Protein AF-A0A1Y2SD97-F1 (afdb_monomer)

Organism: NCBI:txid351656

Radius of gyration: 14.58 Å; Cα contacts (8 Å, |Δi|>4): 223; chains: 1; bounding box: 38×32×37 Å

Solvent-accessible surface area (backbone atoms only — not comparable to full-atom values): 6532 Å² total; per-residue (Å²): 131,87,48,76,47,76,50,51,25,40,42,56,90,93,45,74,42,48,55,92,72,62,83,76,86,74,94,43,86,93,56,42,50,10,21,55,30,35,31,51,74,84,45,76,63,36,45,68,90,66,46,36,46,38,65,60,49,52,53,52,52,53,52,34,54,52,31,34,75,70,68,31,72,28,75,53,63,48,89,84,44,80,33,39,41,36,39,36,53,39,93,70,82,49,22,31,37,42,35,33,30,50,75,101,49,80,62,46,73,48,78,44,80,104

pLDDT: mean 92.83, std 7.14, range [61.88, 98.19]

Structure (mmCIF, N/CA/C/O backbone):
data_AF-A0A1Y2SD97-F1
#
_entry.id   AF-A0A1Y2SD97-F1
#
loop_
_atom_site.group_PDB
_atom_site.id
_atom_site.type_symbol
_atom_site.label_atom_id
_atom_site.label_alt_id
_atom_site.label_comp_id
_atom_site.label_asym_id
_atom_site.label_entity_id
_atom_site.label_seq_id
_atom_site.pdbx_PDB_ins_code
_atom_site.Cartn_x
_atom_site.Cartn_y
_atom_site.Cartn_z
_atom_site.occupancy
_atom_site.B_iso_or_equiv
_atom_site.auth_seq_id
_atom_site.auth_comp_id
_atom_site.auth_asym_id
_atom_site.auth_atom_id
_atom_site.pdbx_PDB_model_num
ATOM 1 N N . MET A 1 1 ? -19.147 -12.696 3.093 1.00 61.88 1 MET A N 1
ATOM 2 C CA . MET A 1 1 ? -17.691 -12.635 3.328 1.00 61.88 1 MET A CA 1
ATOM 3 C C . MET A 1 1 ? -17.220 -11.328 2.740 1.00 61.88 1 MET A C 1
ATOM 5 O O . MET A 1 1 ? -17.704 -10.983 1.670 1.00 61.88 1 MET A O 1
ATOM 9 N N . GLU A 1 2 ? -16.390 -10.577 3.452 1.00 77.06 2 GLU A N 1
ATOM 10 C CA . GLU A 1 2 ? -15.742 -9.415 2.844 1.00 77.06 2 GLU A CA 1
ATOM 11 C C . GLU A 1 2 ? -14.678 -9.918 1.874 1.00 77.06 2 GLU A C 1
ATOM 13 O O . GLU A 1 2 ? -14.027 -10.929 2.143 1.00 77.06 2 GLU A O 1
ATOM 18 N N . ASN A 1 3 ? -14.579 -9.272 0.718 1.00 90.94 3 ASN A N 1
ATOM 19 C CA . ASN A 1 3 ? -13.653 -9.671 -0.332 1.00 90.94 3 ASN A CA 1
ATOM 20 C C . ASN A 1 3 ? -12.491 -8.681 -0.343 1.00 90.94 3 ASN A C 1
ATOM 22 O O . ASN A 1 3 ? -12.676 -7.539 -0.759 1.00 90.94 3 ASN A O 1
ATOM 26 N N . ILE A 1 4 ? -11.329 -9.104 0.144 1.00 93.88 4 ILE A N 1
ATOM 27 C CA . ILE A 1 4 ? -10.106 -8.301 0.164 1.00 93.88 4 ILE A CA 1
ATOM 28 C C . ILE A 1 4 ? -9.154 -8.928 -0.844 1.00 93.88 4 ILE A C 1
ATOM 30 O O . ILE A 1 4 ? -8.792 -10.093 -0.701 1.00 93.88 4 ILE A O 1
ATOM 34 N N . ASN A 1 5 ? -8.766 -8.157 -1.853 1.00 96.31 5 ASN A N 1
ATOM 35 C CA . ASN A 1 5 ? -7.787 -8.566 -2.849 1.00 96.31 5 ASN A CA 1
ATOM 36 C C . ASN A 1 5 ? -6.591 -7.632 -2.755 1.00 96.31 5 ASN A C 1
ATOM 38 O O . ASN A 1 5 ? -6.755 -6.408 -2.760 1.00 96.31 5 ASN A O 1
ATOM 42 N N . ILE A 1 6 ? -5.409 -8.232 -2.654 1.00 96.50 6 ILE A N 1
ATOM 43 C CA . ILE A 1 6 ? -4.136 -7.528 -2.642 1.00 96.50 6 ILE A CA 1
ATOM 44 C C . ILE A 1 6 ? -3.268 -8.160 -3.715 1.00 96.50 6 ILE A C 1
ATOM 46 O O . ILE A 1 6 ? -3.075 -9.373 -3.697 1.00 96.50 6 ILE A O 1
ATOM 50 N N . ASN A 1 7 ? -2.745 -7.337 -4.615 1.00 97.94 7 ASN A N 1
ATOM 51 C CA . ASN A 1 7 ? -1.736 -7.757 -5.578 1.00 97.94 7 ASN A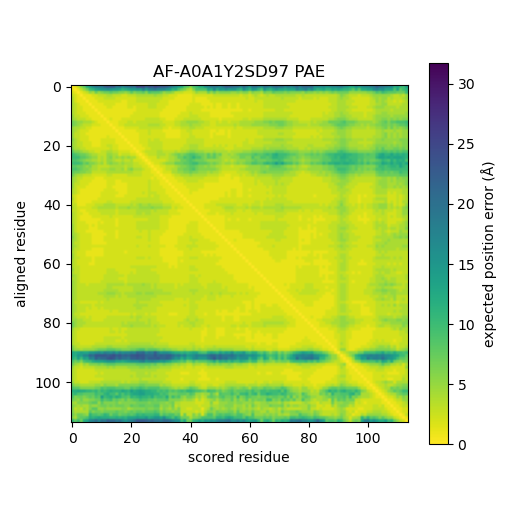 CA 1
ATOM 52 C C . ASN A 1 7 ? -0.474 -6.929 -5.359 1.00 97.94 7 ASN A C 1
ATOM 54 O O . ASN A 1 7 ? -0.533 -5.791 -4.886 1.00 97.94 7 ASN A O 1
ATOM 58 N N . SER A 1 8 ? 0.675 -7.498 -5.692 1.00 98.00 8 SER A N 1
ATOM 59 C CA . SER A 1 8 ? 1.961 -6.824 -5.554 1.00 98.00 8 SER A CA 1
ATOM 60 C C . SER A 1 8 ? 2.774 -6.975 -6.806 1.00 98.00 8 SER A C 1
ATOM 62 O O . SER A 1 8 ? 2.860 -8.062 -7.374 1.00 98.00 8 SER A O 1
ATOM 64 N N . TYR A 1 9 ? 3.369 -5.864 -7.207 1.00 98.12 9 TYR A N 1
ATOM 65 C CA . TYR A 1 9 ? 4.087 -5.772 -8.456 1.00 98.12 9 TYR A CA 1
ATOM 66 C C . TYR A 1 9 ? 5.445 -5.134 -8.236 1.00 98.12 9 TYR A C 1
ATOM 68 O O . TYR A 1 9 ? 5.553 -4.160 -7.492 1.00 98.12 9 TYR A O 1
ATOM 76 N N . ILE A 1 10 ? 6.443 -5.650 -8.940 1.00 97.12 10 ILE A N 1
ATOM 77 C CA . ILE A 1 10 ? 7.706 -4.959 -9.181 1.00 97.12 10 ILE A CA 1
ATOM 78 C C . ILE A 1 10 ? 7.519 -4.112 -10.437 1.00 97.12 10 ILE A C 1
ATOM 80 O O . ILE A 1 10 ? 6.959 -4.580 -11.435 1.00 97.12 10 ILE A O 1
ATOM 84 N N . LYS A 1 11 ? 7.954 -2.856 -10.381 1.00 96.12 11 LYS A N 1
ATOM 85 C CA . LYS A 1 11 ? 7.883 -1.920 -11.497 1.00 96.12 11 LYS A CA 1
ATOM 86 C C . LYS A 1 11 ? 9.249 -1.830 -12.174 1.00 96.12 11 LYS A C 1
ATOM 88 O O . LYS A 1 11 ? 10.229 -1.458 -11.543 1.00 96.12 11 LYS A O 1
ATOM 93 N N . ILE A 1 12 ? 9.301 -2.139 -13.469 1.00 93.62 12 ILE A N 1
ATOM 94 C CA . ILE A 1 12 ? 10.514 -2.062 -14.296 1.00 93.62 12 ILE A CA 1
ATOM 95 C C . ILE A 1 12 ? 10.216 -1.166 -15.495 1.00 93.62 12 ILE A C 1
ATOM 97 O O . ILE A 1 12 ? 9.422 -1.517 -16.367 1.00 93.62 12 ILE A O 1
ATOM 101 N N . GLY A 1 13 ? 10.824 0.022 -15.535 1.00 91.62 13 GLY A N 1
ATOM 102 C CA . GLY A 1 13 ? 10.417 1.047 -16.499 1.00 91.62 13 GLY A CA 1
ATOM 103 C C . GLY A 1 13 ? 8.936 1.389 -16.308 1.00 91.62 13 GLY A C 1
ATOM 104 O O . GLY A 1 13 ? 8.545 1.789 -15.213 1.00 91.62 13 GLY A O 1
ATOM 105 N N . ASP A 1 14 ? 8.117 1.198 -17.341 1.00 93.31 14 ASP A N 1
ATOM 106 C CA . ASP A 1 14 ? 6.661 1.416 -17.292 1.00 93.31 14 ASP A CA 1
ATOM 107 C C . ASP A 1 14 ? 5.851 0.127 -17.045 1.00 93.31 14 ASP A C 1
ATOM 109 O O . ASP A 1 14 ? 4.620 0.167 -16.972 1.00 93.31 14 ASP A O 1
ATOM 113 N N . GLU A 1 15 ? 6.514 -1.025 -16.922 1.00 95.31 15 GLU A N 1
ATOM 114 C CA . GLU A 1 15 ? 5.856 -2.318 -16.727 1.00 95.31 15 GLU A CA 1
ATOM 115 C C . GLU A 1 15 ? 5.677 -2.655 -15.244 1.00 95.31 15 GLU A C 1
ATOM 117 O O . GLU A 1 15 ? 6.524 -2.335 -14.414 1.00 95.31 15 GLU A O 1
ATOM 122 N N . PHE A 1 16 ? 4.582 -3.352 -14.928 1.00 97.50 16 PHE A N 1
ATOM 123 C CA . PHE A 1 16 ? 4.280 -3.881 -13.597 1.00 97.50 16 PHE A CA 1
ATOM 124 C C . PHE A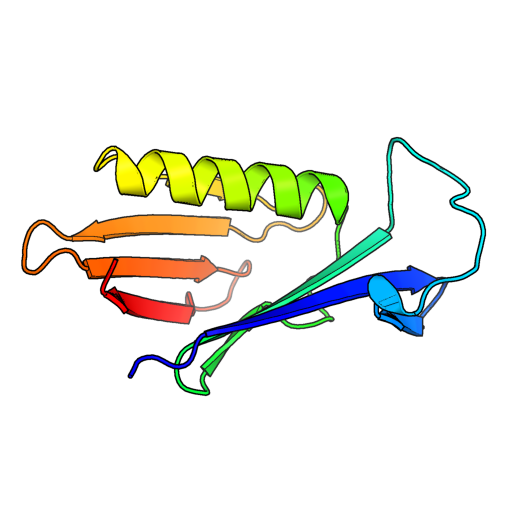 1 16 ? 4.180 -5.403 -13.666 1.00 97.50 16 PHE A C 1
ATOM 126 O O . PHE A 1 16 ? 3.222 -5.938 -14.232 1.00 97.50 16 PHE A O 1
ATOM 133 N N . ILE A 1 17 ? 5.151 -6.086 -13.072 1.00 97.38 17 ILE A N 1
ATOM 134 C CA . ILE A 1 17 ? 5.283 -7.545 -13.083 1.00 97.38 17 ILE A CA 1
ATOM 135 C C . ILE A 1 17 ? 4.839 -8.073 -11.723 1.00 97.38 17 ILE A C 1
ATOM 137 O O . ILE A 1 17 ? 5.280 -7.549 -10.705 1.00 97.38 17 ILE A O 1
ATOM 141 N N . ASP A 1 18 ? 3.971 -9.088 -11.684 1.00 97.31 18 ASP A N 1
ATOM 142 C CA . ASP A 1 18 ? 3.581 -9.741 -10.426 1.00 97.31 18 ASP A CA 1
ATOM 143 C C . ASP A 1 18 ? 4.837 -10.222 -9.680 1.00 97.31 18 ASP A C 1
ATOM 145 O O . ASP A 1 18 ? 5.690 -10.895 -10.263 1.00 97.31 18 ASP A O 1
ATOM 149 N N . ILE A 1 19 ? 4.958 -9.874 -8.397 1.00 95.44 19 ILE A N 1
ATOM 150 C CA . ILE A 1 19 ? 6.140 -10.195 -7.589 1.00 95.44 19 ILE A CA 1
ATOM 151 C C . ILE A 1 19 ? 6.417 -11.705 -7.522 1.00 95.44 19 ILE A C 1
ATOM 153 O O . ILE A 1 19 ? 7.573 -12.113 -7.456 1.00 95.44 19 ILE A O 1
ATOM 157 N N . PHE A 1 20 ? 5.383 -12.546 -7.589 1.00 95.12 20 PHE A N 1
ATOM 158 C CA . PHE A 1 20 ? 5.518 -14.005 -7.585 1.00 95.12 20 PHE A CA 1
ATOM 159 C C . PHE A 1 20 ? 5.899 -14.580 -8.953 1.00 95.12 20 PHE A C 1
ATOM 161 O O . PHE A 1 20 ? 6.230 -15.761 -9.045 1.00 95.12 20 PHE A O 1
ATOM 168 N N . GLN A 1 21 ? 5.838 -13.769 -10.009 1.00 96.25 21 GLN A N 1
ATOM 169 C CA . GLN A 1 21 ? 6.259 -14.122 -11.367 1.00 96.25 21 GLN A CA 1
ATOM 170 C C . GLN A 1 21 ? 7.587 -13.460 -11.757 1.00 96.25 21 GLN A C 1
ATOM 172 O O . GLN A 1 21 ? 8.076 -13.677 -12.864 1.00 96.25 21 GLN A O 1
ATOM 177 N N . TYR A 1 22 ? 8.163 -12.637 -10.880 1.00 94.44 22 TYR A N 1
ATOM 178 C CA . TYR A 1 22 ? 9.401 -11.933 -11.165 1.00 94.44 22 TYR A CA 1
ATOM 179 C C . TYR A 1 22 ? 10.610 -12.868 -11.064 1.00 94.44 22 TYR A C 1
ATOM 181 O O . TYR A 1 22 ? 10.912 -13.404 -10.000 1.00 94.44 22 TYR A O 1
ATOM 189 N N . GLU A 1 23 ? 11.329 -13.028 -12.174 1.00 92.94 23 GLU A N 1
ATOM 190 C CA . GLU A 1 23 ? 12.552 -13.845 -12.261 1.00 92.94 23 GLU A CA 1
ATOM 191 C C . GLU A 1 23 ? 13.820 -12.999 -12.506 1.00 92.94 23 GLU A C 1
ATOM 193 O O . GLU A 1 23 ? 14.905 -13.539 -12.722 1.00 92.94 23 GLU A O 1
ATOM 198 N N . GLY A 1 24 ? 13.696 -11.667 -12.502 1.00 89.00 24 GLY A N 1
ATOM 199 C CA .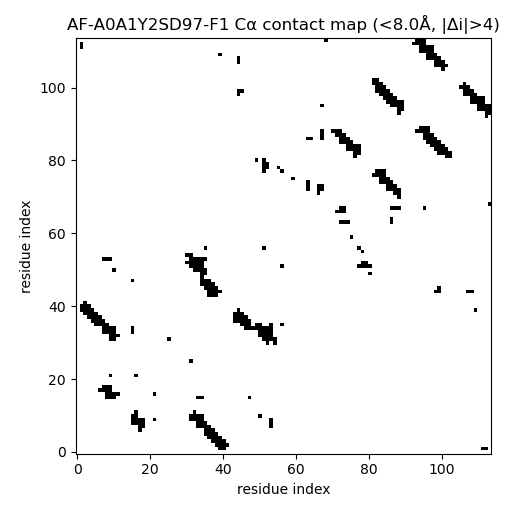 GLY A 1 24 ? 14.805 -10.740 -12.734 1.00 89.00 24 GLY A CA 1
ATOM 200 C C . GLY A 1 24 ? 15.667 -10.472 -11.495 1.00 89.00 24 GLY A C 1
ATOM 201 O O . GLY A 1 24 ? 15.368 -10.903 -10.383 1.00 89.00 24 GLY A O 1
ATOM 202 N N . GLY A 1 25 ? 16.753 -9.722 -11.689 1.00 89.31 25 GLY A N 1
ATOM 203 C CA . GLY A 1 25 ? 17.548 -9.171 -10.587 1.00 89.31 25 GLY A CA 1
ATOM 204 C C . GLY A 1 25 ? 16.912 -7.906 -10.009 1.00 89.31 25 GLY A C 1
ATOM 205 O O . GLY A 1 25 ? 16.140 -7.239 -10.686 1.00 89.31 25 GLY A O 1
ATOM 206 N N . ILE A 1 26 ? 17.231 -7.568 -8.765 1.00 89.56 26 ILE A N 1
ATOM 207 C CA . ILE A 1 26 ? 16.875 -6.276 -8.170 1.00 89.56 26 ILE A CA 1
ATOM 208 C C . ILE A 1 26 ? 18.136 -5.416 -8.179 1.00 89.56 26 ILE A C 1
ATOM 210 O O . ILE A 1 26 ? 19.140 -5.813 -7.586 1.00 89.56 26 ILE A O 1
ATOM 214 N N . ASP A 1 27 ? 18.087 -4.279 -8.872 1.00 85.12 27 ASP A N 1
ATOM 215 C CA . ASP A 1 27 ? 19.249 -3.398 -9.039 1.00 85.12 27 ASP A CA 1
ATOM 216 C C . ASP A 1 27 ? 19.588 -2.640 -7.746 1.00 85.12 27 ASP A C 1
ATOM 218 O O . ASP A 1 27 ? 20.760 -2.526 -7.387 1.00 85.12 27 ASP A O 1
ATOM 222 N N . ASP A 1 28 ? 18.563 -2.169 -7.030 1.00 90.31 28 ASP A N 1
ATOM 223 C CA . ASP A 1 28 ? 18.678 -1.529 -5.720 1.00 90.31 28 ASP A CA 1
ATOM 224 C C . ASP A 1 28 ? 17.802 -2.276 -4.704 1.00 90.31 28 ASP A C 1
ATOM 226 O O . ASP A 1 28 ? 16.575 -2.247 -4.760 1.00 90.31 28 ASP A O 1
ATOM 230 N N . ILE A 1 29 ? 18.442 -3.005 -3.789 1.00 88.19 29 ILE A N 1
ATOM 231 C CA . ILE A 1 29 ? 17.739 -3.798 -2.772 1.00 88.19 29 ILE A CA 1
ATOM 232 C C . ILE A 1 29 ? 17.152 -2.933 -1.654 1.00 88.19 29 ILE A C 1
ATOM 234 O O . ILE A 1 29 ? 16.204 -3.359 -0.998 1.00 88.19 29 ILE A O 1
ATOM 238 N N . ASP A 1 30 ? 17.697 -1.734 -1.448 1.00 89.81 30 ASP A N 1
ATOM 239 C CA . ASP A 1 30 ? 17.198 -0.787 -0.454 1.00 89.81 30 ASP A CA 1
ATOM 240 C C . ASP A 1 30 ? 16.026 0.032 -1.027 1.00 89.81 30 ASP A C 1
ATOM 242 O O . ASP A 1 30 ? 15.242 0.628 -0.278 1.00 89.81 30 ASP A O 1
ATOM 246 N N . TYR A 1 31 ? 15.871 0.036 -2.358 1.00 92.94 31 TYR A N 1
ATOM 247 C CA . TYR A 1 31 ? 14.789 0.723 -3.042 1.00 92.94 31 TYR A CA 1
ATOM 248 C C . TYR A 1 31 ? 14.221 -0.048 -4.242 1.00 92.94 31 TYR A C 1
ATOM 250 O O . TYR A 1 31 ? 14.716 0.029 -5.364 1.00 92.94 31 TYR A O 1
ATOM 258 N N . ILE A 1 32 ? 13.108 -0.750 -4.007 1.00 95.44 32 ILE A N 1
ATOM 259 C CA . ILE A 1 32 ? 12.412 -1.528 -5.036 1.00 95.44 32 ILE A CA 1
ATOM 260 C C . ILE A 1 32 ? 11.178 -0.756 -5.502 1.00 95.44 32 ILE A C 1
ATOM 262 O O . ILE A 1 32 ? 10.170 -0.701 -4.794 1.00 95.44 32 ILE A O 1
ATOM 266 N N . ASP A 1 33 ? 11.242 -0.207 -6.711 1.00 96.25 33 ASP A N 1
ATOM 267 C CA . ASP A 1 33 ? 10.085 0.368 -7.395 1.00 96.25 33 ASP A CA 1
ATOM 268 C C . ASP A 1 33 ? 8.986 -0.693 -7.560 1.00 96.25 33 ASP A C 1
ATOM 270 O O . ASP A 1 33 ? 9.212 -1.781 -8.102 1.00 96.25 33 ASP A O 1
ATOM 274 N N . GLY A 1 34 ? 7.765 -0.391 -7.125 1.00 97.12 34 GLY A N 1
ATOM 275 C CA . GLY A 1 34 ? 6.653 -1.322 -7.268 1.00 97.12 34 GLY A CA 1
ATOM 276 C C . GLY A 1 34 ? 5.302 -0.745 -6.881 1.00 97.12 34 GLY A C 1
ATOM 277 O O . GLY A 1 34 ? 5.161 0.431 -6.579 1.00 97.12 34 GLY A O 1
ATOM 278 N N . ALA A 1 35 ? 4.264 -1.571 -6.925 1.00 97.81 35 ALA A N 1
ATOM 279 C CA . ALA A 1 35 ? 2.916 -1.152 -6.553 1.00 97.81 35 ALA A CA 1
ATOM 280 C C . ALA A 1 35 ? 2.213 -2.217 -5.720 1.00 97.81 35 ALA A C 1
ATOM 282 O O . ALA A 1 35 ? 2.304 -3.414 -6.007 1.00 97.81 35 ALA A O 1
ATOM 283 N N . LEU A 1 36 ? 1.464 -1.757 -4.721 1.00 98.00 36 LEU A N 1
ATOM 284 C CA . LEU A 1 36 ? 0.513 -2.563 -3.970 1.00 98.00 36 LEU A CA 1
ATOM 285 C C . LEU A 1 36 ? -0.887 -2.184 -4.444 1.00 98.00 36 LEU A C 1
ATOM 287 O O . LEU A 1 36 ? -1.337 -1.074 -4.191 1.00 98.00 36 LEU A O 1
ATOM 291 N N . GLU A 1 37 ? -1.592 -3.087 -5.118 1.00 97.75 37 GLU A N 1
ATOM 292 C CA . GLU A 1 37 ? -3.010 -2.872 -5.416 1.00 97.75 37 GLU A CA 1
ATOM 293 C C . GLU A 1 37 ? -3.857 -3.396 -4.265 1.00 97.75 37 GLU A C 1
ATOM 295 O O . GLU A 1 37 ? -3.674 -4.533 -3.834 1.00 97.75 37 GLU A O 1
ATOM 300 N N . LEU A 1 38 ? -4.812 -2.594 -3.795 1.00 97.44 38 LEU A N 1
ATOM 301 C CA . LEU A 1 38 ? -5.737 -2.967 -2.729 1.00 97.44 38 LEU A CA 1
ATOM 302 C C . LEU A 1 38 ? -7.168 -2.708 -3.179 1.00 97.44 38 LEU A C 1
ATOM 304 O O . LEU A 1 38 ? -7.585 -1.563 -3.356 1.00 97.44 38 LEU A O 1
ATOM 308 N N . THR A 1 39 ? -7.940 -3.783 -3.288 1.00 96.62 39 THR A N 1
ATOM 309 C CA . THR A 1 39 ? -9.378 -3.729 -3.553 1.00 96.62 39 THR A CA 1
ATOM 310 C C . THR A 1 39 ? -10.132 -4.382 -2.408 1.00 96.62 39 THR A C 1
ATOM 312 O O . THR A 1 39 ? -9.869 -5.533 -2.054 1.00 96.62 39 THR A O 1
ATOM 315 N N . ILE A 1 40 ? -11.111 -3.677 -1.851 1.00 94.94 40 ILE A N 1
ATOM 316 C CA . ILE A 1 40 ? -11.963 -4.193 -0.780 1.00 94.94 40 ILE A CA 1
ATOM 317 C C . ILE A 1 40 ? -13.416 -4.081 -1.227 1.00 94.94 40 ILE A C 1
ATOM 319 O O . ILE A 1 40 ? -13.885 -3.013 -1.601 1.00 94.94 40 ILE A O 1
ATOM 323 N N . ASN A 1 41 ? -14.145 -5.195 -1.187 1.00 92.56 41 ASN A N 1
ATOM 324 C CA . ASN A 1 41 ? -15.546 -5.288 -1.606 1.00 92.56 41 ASN A CA 1
ATOM 325 C C . ASN A 1 41 ? -15.808 -4.722 -3.020 1.00 92.56 41 ASN A C 1
ATOM 327 O O . ASN A 1 41 ? -16.890 -4.215 -3.299 1.00 92.56 41 ASN A O 1
ATOM 331 N N . GLY A 1 42 ? -14.819 -4.842 -3.915 1.00 92.12 42 GLY A N 1
ATOM 332 C CA . GLY A 1 42 ? -14.884 -4.367 -5.302 1.00 92.12 42 GLY A CA 1
ATOM 333 C C . GLY A 1 42 ? -14.515 -2.894 -5.505 1.00 92.12 42 GLY A C 1
ATOM 334 O O . GLY A 1 42 ? -14.440 -2.454 -6.647 1.00 92.12 42 GLY A O 1
ATOM 335 N N . GLU A 1 43 ? -14.255 -2.140 -4.438 1.00 94.06 43 GLU A N 1
ATOM 336 C CA . GLU A 1 43 ? -13.793 -0.755 -4.518 1.00 94.06 43 GLU A CA 1
ATOM 337 C C . GLU A 1 43 ? -12.261 -0.721 -4.435 1.00 94.06 43 GLU A C 1
ATOM 339 O O . GLU A 1 43 ? -11.661 -1.312 -3.533 1.00 94.06 43 GLU A O 1
ATOM 344 N N . SER A 1 44 ? -11.633 -0.081 -5.425 1.00 95.19 44 SER A N 1
ATOM 345 C CA . SER A 1 44 ? -10.179 0.086 -5.496 1.00 95.19 44 SER A CA 1
ATOM 346 C C . SER A 1 44 ? -9.754 1.238 -4.588 1.00 95.19 44 SER A C 1
ATOM 348 O O . SER A 1 44 ? -10.165 2.379 -4.803 1.00 95.19 44 SER A O 1
ATOM 350 N N . LEU A 1 45 ? -8.955 0.942 -3.562 1.00 96.69 45 LEU A N 1
ATOM 351 C CA . LEU A 1 45 ? -8.376 1.954 -2.674 1.00 96.69 45 LEU A CA 1
ATOM 352 C C . LEU A 1 45 ? -6.976 2.363 -3.124 1.00 96.69 45 LEU A C 1
ATOM 354 O O . LEU A 1 45 ? -6.583 3.505 -2.899 1.00 96.69 45 LEU A O 1
ATOM 358 N N . ILE A 1 46 ? -6.224 1.420 -3.694 1.00 97.44 46 ILE A N 1
ATOM 359 C CA . ILE A 1 46 ? -4.860 1.619 -4.184 1.00 97.44 46 ILE A CA 1
ATOM 360 C C . ILE A 1 46 ? -4.749 0.887 -5.515 1.00 97.44 46 ILE A C 1
ATOM 362 O O . ILE A 1 46 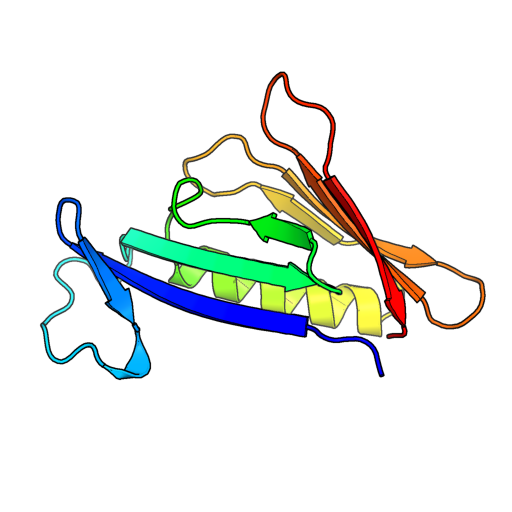? -5.098 -0.293 -5.597 1.00 97.44 46 ILE A O 1
ATOM 366 N N . ASP A 1 47 ? -4.275 1.590 -6.538 1.00 96.56 47 ASP A N 1
ATOM 367 C CA . ASP A 1 47 ? -4.031 1.053 -7.875 1.00 96.56 47 ASP A CA 1
ATOM 368 C C . ASP A 1 47 ? -2.556 1.234 -8.282 1.00 96.56 47 ASP A C 1
ATOM 370 O O . ASP A 1 47 ? -1.783 1.899 -7.590 1.00 96.56 47 ASP A O 1
ATOM 374 N N . LYS A 1 48 ? -2.153 0.658 -9.420 1.00 96.81 48 LYS A N 1
ATOM 375 C CA . LYS A 1 48 ? -0.767 0.727 -9.928 1.00 96.81 48 LYS A CA 1
ATOM 376 C C . LYS A 1 48 ? -0.230 2.140 -10.172 1.00 96.81 48 LYS A C 1
ATOM 378 O O . LYS A 1 48 ? 0.983 2.309 -10.232 1.00 96.81 48 LYS A O 1
ATOM 383 N N . SER A 1 49 ? -1.081 3.157 -10.331 1.00 95.44 49 SER A N 1
ATOM 384 C CA . SER A 1 49 ? -0.603 4.542 -10.477 1.00 95.44 49 SER A CA 1
ATOM 385 C C . SER A 1 49 ? 0.003 5.081 -9.178 1.00 95.44 49 SER A C 1
ATOM 387 O O . SER A 1 49 ? 0.870 5.954 -9.207 1.00 95.44 49 SER A O 1
ATOM 389 N N . MET A 1 50 ? -0.387 4.495 -8.046 1.00 96.69 50 MET A N 1
ATOM 390 C CA . MET A 1 50 ? 0.150 4.762 -6.716 1.00 96.69 50 MET A CA 1
ATOM 391 C C . MET A 1 50 ? 1.399 3.904 -6.442 1.00 96.69 50 MET A C 1
ATOM 393 O O . MET A 1 50 ? 1.528 3.308 -5.379 1.00 96.69 50 MET A O 1
ATOM 397 N N . TRP A 1 51 ? 2.294 3.761 -7.420 1.00 97.38 51 TRP A N 1
ATOM 398 C CA . TRP A 1 51 ? 3.538 3.007 -7.256 1.00 97.38 51 TRP A CA 1
ATOM 399 C C . TRP A 1 51 ? 4.544 3.761 -6.376 1.00 97.38 51 TRP A C 1
ATOM 401 O O . TRP A 1 51 ? 4.628 4.984 -6.417 1.00 97.38 51 TRP A O 1
ATOM 411 N N . ASP A 1 52 ? 5.300 3.043 -5.563 1.00 97.06 52 ASP A N 1
ATOM 412 C CA . ASP A 1 52 ? 6.291 3.590 -4.638 1.00 97.06 52 ASP A CA 1
ATOM 413 C C . ASP A 1 52 ? 7.258 2.457 -4.241 1.00 97.06 52 ASP A C 1
ATOM 415 O O . ASP A 1 52 ? 7.204 1.361 -4.810 1.00 97.06 52 ASP A O 1
ATOM 419 N N . ASN A 1 53 ? 8.111 2.668 -3.245 1.00 96.94 53 ASN A N 1
ATOM 420 C CA . ASN A 1 53 ? 8.967 1.623 -2.696 1.00 96.94 53 ASN A CA 1
ATOM 421 C C . ASN A 1 53 ? 8.130 0.471 -2.097 1.00 96.94 53 ASN A C 1
ATOM 423 O O . ASN A 1 53 ? 7.578 0.586 -0.997 1.00 96.94 53 ASN A O 1
ATOM 427 N N . ILE A 1 54 ? 8.037 -0.656 -2.809 1.00 96.62 54 ILE A N 1
ATOM 428 C CA . ILE A 1 54 ? 7.125 -1.759 -2.461 1.00 96.62 54 ILE A CA 1
ATOM 429 C C . ILE A 1 54 ? 7.506 -2.460 -1.153 1.00 96.62 54 ILE A C 1
ATOM 431 O O . ILE A 1 54 ? 6.619 -2.909 -0.423 1.00 96.62 54 ILE A O 1
ATOM 435 N N . ASP A 1 55 ? 8.797 -2.509 -0.820 1.00 95.31 55 ASP A N 1
ATOM 436 C CA . ASP A 1 55 ? 9.281 -3.064 0.448 1.00 95.31 55 ASP A CA 1
ATOM 437 C C . ASP A 1 55 ? 8.798 -2.218 1.640 1.00 95.31 55 ASP A C 1
ATOM 439 O O . ASP A 1 55 ? 8.173 -2.719 2.582 1.00 95.31 55 ASP A O 1
ATOM 443 N N . SER A 1 56 ? 8.959 -0.898 1.539 1.00 96.19 56 SER A N 1
ATOM 444 C CA . SER A 1 56 ? 8.475 0.063 2.531 1.00 96.19 56 SER A CA 1
ATOM 445 C C . SER A 1 56 ? 6.956 0.025 2.664 1.00 96.19 56 SER A C 1
ATOM 447 O O . SER A 1 56 ? 6.441 0.038 3.786 1.00 96.19 56 SER A O 1
ATOM 449 N N . LEU A 1 57 ? 6.222 -0.076 1.549 1.00 97.56 57 LEU A N 1
ATOM 450 C CA . LEU A 1 57 ? 4.766 -0.218 1.580 1.00 97.56 57 LEU A CA 1
ATOM 451 C C . LEU A 1 57 ? 4.350 -1.466 2.373 1.00 97.56 57 LEU A C 1
ATOM 453 O O . LEU A 1 57 ? 3.528 -1.364 3.286 1.00 97.56 57 LEU A O 1
ATOM 457 N N . TRP A 1 58 ? 4.943 -2.631 2.109 1.00 97.19 58 TRP A N 1
ATOM 458 C CA . TRP A 1 58 ? 4.625 -3.852 2.856 1.00 97.19 58 TRP A CA 1
ATOM 459 C C . TRP A 1 58 ? 4.999 -3.769 4.339 1.00 97.19 58 TRP A C 1
ATOM 461 O O . TRP A 1 58 ? 4.222 -4.209 5.200 1.00 97.19 58 TRP A O 1
ATOM 471 N N . ASN A 1 59 ? 6.131 -3.146 4.670 1.00 96.75 59 ASN A N 1
ATOM 472 C CA . ASN A 1 59 ? 6.506 -2.864 6.054 1.00 96.75 59 ASN A CA 1
ATOM 473 C C . ASN A 1 59 ? 5.445 -1.992 6.756 1.00 96.75 59 ASN A C 1
ATOM 475 O O . ASN A 1 59 ? 4.945 -2.341 7.828 1.00 96.75 59 ASN A O 1
ATOM 479 N N . TYR A 1 60 ? 5.005 -0.900 6.129 1.00 97.62 60 TYR A N 1
ATOM 480 C CA . TYR A 1 60 ? 3.999 -0.011 6.716 1.00 97.62 60 TYR A CA 1
ATOM 481 C C . TYR A 1 60 ? 2.643 -0.698 6.885 1.00 97.62 60 TYR A C 1
ATOM 483 O O . TYR A 1 60 ? 2.009 -0.556 7.932 1.00 97.62 60 TYR A O 1
ATOM 491 N N . PHE A 1 61 ? 2.195 -1.462 5.889 1.00 97.12 61 PHE A N 1
ATOM 492 C CA . PHE A 1 61 ? 0.897 -2.136 5.939 1.00 97.12 61 PHE A CA 1
ATOM 493 C C . PHE A 1 61 ? 0.889 -3.248 6.987 1.00 97.12 61 PHE A C 1
ATOM 495 O O . PHE A 1 61 ? -0.067 -3.342 7.758 1.00 97.12 61 PHE A O 1
ATOM 502 N N . SER A 1 62 ? 1.962 -4.037 7.088 1.00 97.12 62 SER A N 1
ATOM 503 C CA . SER A 1 62 ? 2.084 -5.058 8.135 1.00 97.12 62 SER A CA 1
ATOM 504 C C . SER A 1 62 ? 2.096 -4.442 9.541 1.00 97.12 62 SER A C 1
ATOM 506 O O . SER A 1 62 ? 1.371 -4.912 10.423 1.00 97.12 62 SER A O 1
ATOM 508 N N . HIS A 1 63 ? 2.811 -3.329 9.742 1.00 97.69 63 HIS A N 1
ATOM 509 C CA . HIS A 1 63 ? 2.795 -2.594 11.009 1.00 97.69 63 HIS A CA 1
ATOM 510 C C . HIS A 1 63 ? 1.414 -2.001 11.326 1.00 97.69 63 HIS A C 1
ATOM 512 O O . HIS A 1 63 ? 0.961 -2.017 12.475 1.00 97.69 63 HIS A O 1
ATOM 518 N N . GLY A 1 64 ? 0.712 -1.506 10.308 1.00 96.88 64 GLY A N 1
ATOM 519 C CA . GLY A 1 64 ? -0.652 -1.017 10.448 1.00 96.88 64 GLY A CA 1
ATOM 520 C C . GLY A 1 64 ? -1.632 -2.106 10.870 1.00 96.88 64 GLY A C 1
ATOM 521 O O . GLY A 1 64 ? -2.446 -1.867 11.763 1.00 96.88 64 GLY A O 1
ATOM 522 N N . LEU A 1 65 ? -1.528 -3.304 10.287 1.00 94.25 65 LEU A N 1
ATOM 523 C CA . LEU A 1 65 ? -2.336 -4.464 10.673 1.00 94.25 65 LEU A CA 1
ATOM 524 C C . LEU A 1 65 ? -2.067 -4.889 12.125 1.00 94.25 65 LEU A C 1
ATOM 526 O O . LEU A 1 65 ? -3.006 -5.167 12.872 1.00 94.25 65 LEU A O 1
ATOM 530 N N . LEU A 1 66 ? -0.805 -4.870 12.561 1.00 96.12 66 LEU A N 1
ATOM 531 C CA . LEU A 1 66 ? -0.452 -5.129 13.959 1.00 96.12 66 LEU A CA 1
ATOM 532 C C . LEU A 1 66 ? -1.039 -4.063 14.901 1.00 96.12 66 LEU A C 1
ATOM 534 O O . LEU A 1 66 ? -1.607 -4.392 15.941 1.00 96.12 66 LEU A O 1
ATOM 538 N N . SER A 1 67 ? -0.960 -2.789 14.518 1.00 96.00 67 SER A N 1
ATOM 539 C CA . SER A 1 67 ? -1.489 -1.674 15.314 1.00 96.00 67 SER A CA 1
ATOM 540 C C . SER A 1 67 ? -2.997 -1.801 15.541 1.00 96.00 67 SER A C 1
ATOM 542 O O . SER A 1 67 ? -3.470 -1.660 16.670 1.00 96.00 67 SER A O 1
ATOM 544 N N . VAL A 1 68 ? -3.764 -2.121 14.493 1.00 93.81 68 VAL A N 1
ATOM 545 C CA . VAL A 1 68 ? -5.225 -2.283 14.610 1.00 93.81 68 VAL A CA 1
ATOM 546 C C . VAL A 1 68 ? -5.608 -3.553 15.361 1.00 93.81 68 VAL A C 1
ATOM 548 O O . VAL A 1 68 ? -6.604 -3.534 16.084 1.00 93.81 68 VAL A O 1
ATOM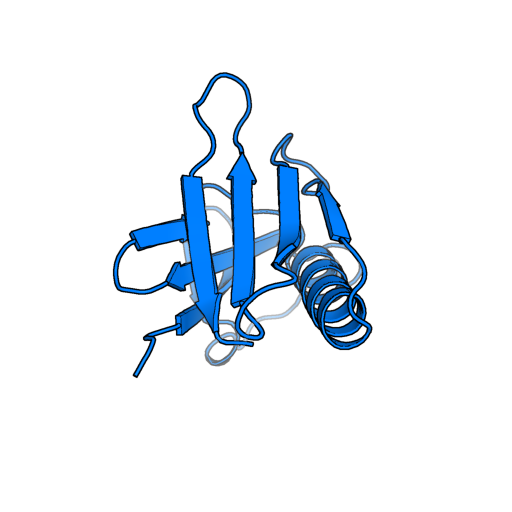 551 N N . TYR A 1 69 ? -4.804 -4.619 15.270 1.00 91.00 69 TYR A N 1
ATOM 552 C CA . TYR A 1 69 ? -4.960 -5.815 16.102 1.00 91.00 69 TYR A CA 1
ATOM 553 C C . TYR A 1 69 ? -4.814 -5.484 17.597 1.00 91.00 69 TYR A C 1
ATOM 555 O O . TYR A 1 69 ? -5.561 -5.994 18.431 1.00 91.00 69 TYR A O 1
ATOM 563 N N . GLU A 1 70 ? -3.925 -4.549 17.939 1.00 93.19 70 GLU A N 1
ATOM 564 C CA . GLU A 1 70 ? -3.774 -3.997 19.291 1.00 93.19 70 GLU A CA 1
ATOM 565 C C . GLU A 1 70 ? -4.798 -2.896 19.633 1.00 93.19 70 GLU A C 1
ATOM 567 O O . GLU A 1 70 ? -4.678 -2.227 20.664 1.00 93.19 70 GLU A O 1
ATOM 572 N N . ASN A 1 71 ? -5.814 -2.696 18.787 1.00 92.19 71 ASN A N 1
ATOM 573 C CA . ASN A 1 71 ? -6.840 -1.662 18.922 1.00 92.19 71 ASN A CA 1
ATOM 574 C C . ASN A 1 71 ? -6.256 -0.231 18.994 1.00 92.19 71 ASN A C 1
ATOM 576 O O . ASN A 1 71 ? -6.770 0.633 19.712 1.00 92.19 71 ASN A O 1
ATOM 580 N N . LYS A 1 72 ? -5.184 0.026 18.237 1.00 95.25 72 LYS A N 1
ATOM 581 C CA . LYS A 1 72 ? -4.567 1.345 18.041 1.00 95.25 72 LYS A CA 1
ATOM 582 C C . LYS A 1 72 ? -4.813 1.843 16.619 1.00 95.25 72 LYS A C 1
ATOM 584 O O . LYS A 1 72 ? -4.882 1.062 15.673 1.00 95.25 72 LYS A O 1
ATOM 589 N N . GLU A 1 73 ? -4.942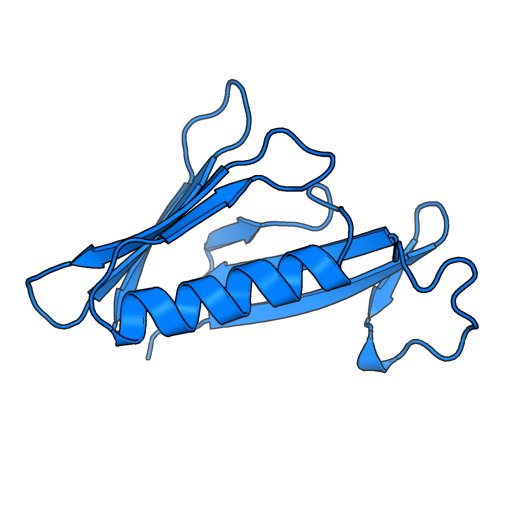 3.158 16.470 1.00 96.88 73 GLU A N 1
ATOM 590 C CA . GLU A 1 73 ? -4.962 3.789 15.150 1.00 96.88 73 GLU A CA 1
ATOM 591 C C . GLU A 1 73 ? -3.569 3.742 14.521 1.00 96.88 73 GLU A C 1
ATOM 593 O O . GLU A 1 73 ? -2.560 3.921 15.205 1.00 96.88 73 GLU A O 1
ATOM 598 N N . PHE A 1 74 ? -3.527 3.552 13.206 1.00 98.19 74 PHE A N 1
ATOM 599 C CA . PHE A 1 74 ? -2.311 3.624 12.413 1.00 98.19 74 PHE A CA 1
ATOM 600 C C . PHE A 1 74 ? -2.460 4.642 11.290 1.00 98.19 74 PHE A C 1
ATOM 602 O O . PHE A 1 74 ? -3.523 4.769 10.673 1.00 98.19 74 PHE A O 1
ATOM 609 N N . LYS A 1 75 ? -1.366 5.346 11.008 1.00 98.06 75 LYS A N 1
ATOM 610 C CA . LYS A 1 75 ? -1.239 6.271 9.889 1.00 98.06 75 LYS A CA 1
ATOM 611 C C . LYS A 1 75 ? 0.171 6.170 9.313 1.00 98.06 75 LYS A C 1
ATOM 613 O O . LYS A 1 75 ? 1.137 6.266 10.066 1.00 98.06 75 LYS A O 1
ATOM 618 N N . CYS A 1 76 ? 0.275 6.111 7.991 1.00 97.50 76 CYS A N 1
ATOM 619 C CA . CYS A 1 76 ? 1.528 6.307 7.268 1.00 97.50 76 CYS A CA 1
ATOM 620 C C . CYS A 1 76 ? 1.330 7.191 6.031 1.00 97.50 76 CYS A C 1
ATOM 622 O O . CYS A 1 76 ? 0.205 7.542 5.656 1.00 97.50 76 CYS A O 1
ATOM 624 N N . HIS A 1 77 ? 2.454 7.563 5.427 1.00 97.44 77 HIS A N 1
ATOM 625 C CA . HIS A 1 77 ? 2.516 8.179 4.113 1.00 97.44 77 HIS A CA 1
ATOM 626 C C . HIS A 1 77 ? 3.318 7.276 3.183 1.00 97.44 77 HIS A C 1
ATOM 628 O O . HIS A 1 77 ? 4.204 6.556 3.645 1.00 97.44 77 HIS A O 1
ATOM 634 N N . PHE A 1 78 ? 2.982 7.309 1.899 1.00 97.56 78 PHE A N 1
ATOM 635 C CA . PHE A 1 78 ? 3.817 6.701 0.871 1.00 97.56 78 PHE A CA 1
ATOM 636 C C . PHE A 1 78 ? 5.180 7.433 0.850 1.00 97.56 78 PHE A C 1
ATOM 638 O O . PHE A 1 78 ? 5.194 8.643 1.104 1.00 97.56 78 PHE A O 1
ATOM 645 N N . PRO A 1 79 ? 6.312 6.720 0.681 1.00 95.88 79 PRO A N 1
ATOM 646 C CA . PRO A 1 79 ? 7.645 7.325 0.766 1.00 95.88 79 PRO A CA 1
ATOM 647 C C . PRO A 1 79 ? 7.868 8.488 -0.206 1.00 95.88 79 PRO A C 1
ATOM 649 O O . PRO A 1 79 ? 8.319 9.554 0.224 1.00 95.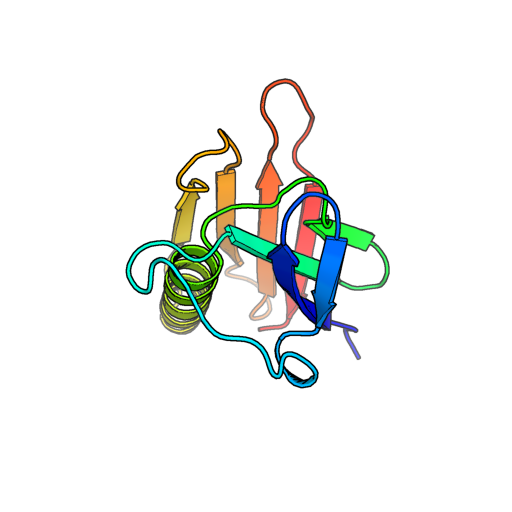88 79 PRO A O 1
ATOM 652 N N . ASP A 1 80 ? 7.493 8.315 -1.472 1.00 96.12 80 ASP A N 1
ATOM 653 C CA . ASP A 1 80 ? 7.752 9.283 -2.541 1.00 96.12 80 ASP A CA 1
ATOM 654 C C . ASP A 1 80 ? 6.484 9.967 -3.052 1.00 96.12 80 ASP A C 1
ATOM 656 O O . ASP A 1 80 ? 6.531 11.084 -3.583 1.00 96.12 80 ASP A O 1
ATOM 660 N N . GLN A 1 81 ? 5.322 9.347 -2.845 1.00 94.81 81 GLN A N 1
ATOM 661 C CA . GLN A 1 81 ? 4.036 9.958 -3.153 1.00 94.81 81 GLN A CA 1
ATOM 662 C C . GLN A 1 81 ? 3.382 10.596 -1.918 1.00 94.81 81 GLN A C 1
ATOM 664 O O . GLN A 1 81 ? 3.352 10.006 -0.840 1.00 94.81 81 GLN A O 1
ATOM 669 N N . PRO A 1 82 ? 2.715 11.761 -2.038 1.00 95.50 82 PRO A N 1
ATOM 670 C CA . PRO A 1 82 ? 2.030 12.386 -0.909 1.00 95.50 82 PRO A CA 1
ATOM 671 C C . PRO A 1 82 ? 0.660 11.739 -0.614 1.00 95.50 82 PRO A C 1
ATOM 673 O O . PRO A 1 82 ? -0.337 12.422 -0.365 1.00 95.50 82 PRO A O 1
ATOM 676 N N . ILE A 1 83 ? 0.607 10.406 -0.636 1.00 97.25 83 ILE A N 1
ATOM 677 C CA . ILE A 1 83 ? -0.564 9.581 -0.339 1.00 97.25 83 ILE A CA 1
ATOM 678 C C . ILE A 1 83 ? -0.566 9.259 1.154 1.00 97.25 83 ILE A C 1
ATOM 680 O O . ILE A 1 83 ? 0.439 8.834 1.716 1.00 97.25 83 ILE A O 1
ATOM 684 N N . GLU A 1 84 ? -1.695 9.481 1.822 1.00 97.81 84 GLU A N 1
ATOM 685 C CA . GLU A 1 84 ? -1.895 9.116 3.228 1.00 97.81 84 GLU A CA 1
ATOM 686 C C . GLU A 1 84 ? -2.739 7.843 3.322 1.00 97.81 84 GLU A C 1
ATOM 688 O O . GLU A 1 84 ? -3.823 7.774 2.736 1.00 97.81 84 GLU A O 1
ATOM 693 N N . VAL A 1 85 ? -2.289 6.884 4.133 1.00 97.94 85 VAL A N 1
ATOM 694 C CA . VAL A 1 85 ? -3.064 5.692 4.494 1.00 97.94 85 VAL A CA 1
ATOM 695 C C . VAL A 1 85 ? -3.335 5.691 5.989 1.00 97.94 85 VAL A C 1
ATOM 697 O O . VAL A 1 85 ? -2.462 6.011 6.799 1.00 97.94 85 VAL A O 1
ATOM 700 N N . LYS A 1 86 ? -4.565 5.341 6.365 1.00 98.19 86 LYS A N 1
ATOM 701 C CA . LYS A 1 86 ? -4.989 5.201 7.760 1.00 98.19 86 LYS A CA 1
ATOM 702 C C . LYS A 1 86 ? -5.762 3.917 7.969 1.00 98.19 86 LYS A C 1
ATOM 704 O O . LYS A 1 86 ? -6.682 3.633 7.200 1.00 98.19 86 LYS A O 1
ATOM 709 N N . PHE A 1 87 ? -5.463 3.234 9.068 1.00 97.12 87 PHE A N 1
ATOM 710 C CA . PHE A 1 87 ? -6.291 2.161 9.603 1.00 97.12 87 PHE A CA 1
ATOM 711 C C . PHE A 1 87 ? -6.788 2.560 10.992 1.00 97.12 87 PHE A C 1
ATOM 713 O O . PHE A 1 87 ? -5.998 2.883 11.878 1.00 97.12 87 PHE A O 1
ATOM 720 N N . ILE A 1 88 ? -8.105 2.571 11.176 1.00 96.56 88 ILE A N 1
ATOM 721 C CA . ILE A 1 88 ? -8.738 3.062 12.403 1.00 96.56 88 ILE A CA 1
ATOM 722 C C . ILE A 1 88 ? -9.661 1.966 12.943 1.00 96.56 88 ILE A C 1
ATOM 724 O O . ILE A 1 88 ? -10.679 1.678 12.305 1.00 96.56 88 ILE A O 1
ATOM 728 N N . PRO A 1 89 ? -9.350 1.346 14.096 1.00 94.06 89 PRO A N 1
ATOM 729 C CA . PRO A 1 89 ? -10.263 0.412 14.732 1.00 94.06 89 PRO A CA 1
ATOM 730 C C . PRO A 1 89 ? -11.515 1.158 15.211 1.00 94.06 89 PRO A C 1
ATOM 732 O O . PRO A 1 89 ? -11.454 2.162 15.922 1.00 94.06 89 PRO A O 1
ATOM 735 N N . LEU A 1 90 ? -12.678 0.660 14.815 1.00 90.50 90 LEU A N 1
ATOM 736 C CA . LEU A 1 90 ? -13.975 1.162 15.234 1.00 90.50 90 LEU A CA 1
ATOM 737 C C . LEU A 1 90 ? -14.425 0.355 16.454 1.00 90.50 90 LEU A C 1
ATOM 739 O O . LEU A 1 90 ? -14.545 -0.869 16.399 1.00 90.50 90 LEU A O 1
ATOM 743 N N . LYS A 1 91 ? -14.697 1.060 17.560 1.00 76.62 91 LYS A N 1
ATOM 744 C CA . LYS A 1 91 ? -15.046 0.468 18.867 1.00 76.62 91 LYS A CA 1
ATOM 745 C C . LYS A 1 91 ? -16.249 -0.480 18.816 1.00 76.62 91 LYS A C 1
ATOM 747 O O . LYS A 1 91 ? -16.384 -1.349 19.672 1.00 76.62 91 LYS A O 1
ATOM 752 N N . GLU A 1 92 ? -17.114 -0.328 17.819 1.00 65.69 92 GLU A N 1
ATOM 753 C CA . GLU A 1 92 ? -18.291 -1.163 17.626 1.00 65.69 92 GLU A CA 1
ATOM 754 C C . GLU A 1 92 ? -18.026 -2.231 16.555 1.00 65.69 92 GLU A C 1
ATOM 756 O O . GLU A 1 92 ? -17.716 -1.928 15.403 1.00 65.69 92 GLU A O 1
ATOM 761 N N . ASN A 1 93 ? -18.222 -3.500 16.928 1.00 67.62 93 ASN A N 1
ATOM 762 C CA . ASN A 1 93 ? -18.249 -4.663 16.030 1.00 67.62 93 ASN A CA 1
ATOM 763 C C . ASN A 1 93 ? -16.910 -5.118 15.423 1.00 67.62 93 ASN A C 1
ATOM 765 O O . ASN A 1 93 ? -16.935 -5.745 14.364 1.00 67.62 93 ASN A O 1
ATOM 769 N N . ARG A 1 94 ? -15.771 -4.846 16.085 1.00 80.31 94 ARG A N 1
ATOM 770 C CA . ARG A 1 94 ? -14.422 -5.216 15.599 1.00 80.31 94 ARG A CA 1
ATOM 771 C C . ARG A 1 94 ? -14.200 -4.775 14.153 1.00 80.31 94 ARG A C 1
ATOM 773 O O . ARG A 1 94 ? -13.676 -5.523 13.348 1.00 80.31 94 ARG A O 1
ATOM 780 N N . LYS A 1 95 ? -14.685 -3.596 13.775 1.00 89.81 95 LYS A N 1
ATOM 781 C CA . LYS A 1 95 ? -14.489 -3.096 12.415 1.00 89.81 95 LYS A CA 1
ATOM 782 C C . LYS A 1 95 ? -13.213 -2.276 12.334 1.00 89.81 95 LYS A C 1
ATOM 784 O O . LYS A 1 95 ? -12.829 -1.636 13.304 1.00 89.81 95 LYS A O 1
ATOM 789 N N . ILE A 1 96 ? -12.598 -2.244 11.166 1.00 93.00 96 ILE A N 1
ATOM 790 C CA . ILE A 1 96 ? -11.457 -1.399 10.837 1.00 93.00 96 ILE A CA 1
ATOM 791 C C . ILE A 1 96 ? -11.894 -0.504 9.684 1.00 93.00 96 ILE A C 1
ATOM 793 O O . ILE A 1 96 ? -12.418 -0.983 8.681 1.00 93.00 96 ILE A O 1
ATOM 797 N N . LEU A 1 97 ? -11.728 0.806 9.831 1.00 94.88 97 LEU A N 1
ATOM 798 C CA . LEU A 1 97 ? -11.843 1.753 8.731 1.00 94.88 97 LEU A CA 1
ATOM 799 C C . LEU A 1 97 ? -10.483 1.863 8.044 1.00 94.88 97 LEU A C 1
ATOM 801 O O . LEU A 1 97 ? -9.513 2.290 8.667 1.00 94.88 97 LEU A O 1
ATOM 805 N N . VAL A 1 98 ? -10.441 1.519 6.764 1.00 96.62 98 VAL A N 1
ATOM 806 C CA . VAL A 1 98 ? -9.304 1.729 5.871 1.00 96.62 98 VAL A CA 1
ATOM 807 C C . VAL A 1 98 ? -9.574 2.987 5.055 1.00 96.62 98 VAL A C 1
ATOM 809 O O . VAL A 1 98 ? -10.628 3.113 4.433 1.00 96.62 98 VAL A O 1
ATOM 812 N N . SER A 1 99 ? -8.647 3.941 5.081 1.00 97.06 99 SER A N 1
ATOM 813 C CA . SER A 1 99 ? -8.745 5.200 4.340 1.00 97.06 99 SER A CA 1
ATOM 814 C C . SER A 1 99 ? -7.472 5.431 3.545 1.00 97.06 99 SER A C 1
ATOM 816 O O . SER A 1 99 ? -6.393 5.435 4.132 1.00 97.06 99 SER A O 1
ATOM 818 N N . VAL A 1 100 ? -7.616 5.724 2.255 1.00 97.19 100 VAL A N 1
ATOM 819 C CA . VAL A 1 100 ? -6.522 6.148 1.370 1.00 97.19 100 VAL A CA 1
ATOM 820 C C . VAL A 1 100 ? -6.850 7.531 0.825 1.00 97.19 100 VAL A C 1
ATOM 822 O O . 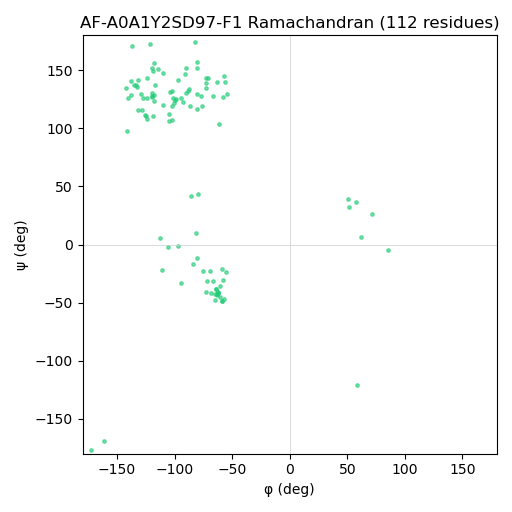VAL A 1 100 ? -7.974 7.790 0.386 1.00 97.19 100 VAL A O 1
ATOM 825 N N . ARG A 1 101 ? -5.898 8.459 0.908 1.00 96.88 101 ARG A N 1
ATOM 826 C CA . ARG A 1 101 ? -6.094 9.849 0.496 1.00 96.88 101 ARG A CA 1
ATOM 827 C C . ARG A 1 101 ? -4.952 10.319 -0.388 1.00 96.88 101 ARG A C 1
ATOM 829 O O . ARG A 1 101 ? -3.838 10.494 0.094 1.00 96.88 101 ARG A O 1
ATOM 836 N N . LEU A 1 102 ? -5.283 10.628 -1.638 1.00 93.25 102 LEU A N 1
ATOM 837 C CA . LEU A 1 102 ? -4.407 11.365 -2.537 1.00 93.25 102 LEU A CA 1
ATOM 838 C C . LEU A 1 102 ? -4.486 12.876 -2.244 1.00 93.25 102 LEU A C 1
ATOM 840 O O . LEU A 1 102 ? -5.534 13.377 -1.807 1.00 93.25 102 LEU A O 1
ATOM 844 N N . PRO A 1 103 ? -3.416 13.639 -2.514 1.00 86.56 103 PRO A N 1
ATOM 845 C CA . PRO A 1 103 ? -3.454 15.094 -2.448 1.00 86.56 103 PRO A CA 1
ATOM 846 C C . PRO A 1 103 ? -4.554 15.634 -3.357 1.00 86.56 103 PRO A C 1
ATOM 848 O O . PRO A 1 103 ? -4.742 15.146 -4.468 1.00 86.56 103 PRO A O 1
ATOM 851 N N . PHE A 1 104 ? -5.275 16.652 -2.889 1.00 83.25 104 PHE A N 1
ATOM 852 C CA . PHE A 1 104 ? -6.326 17.343 -3.652 1.00 83.25 104 PHE A CA 1
ATOM 853 C C . PHE A 1 104 ? -7.525 16.478 -4.087 1.00 83.25 104 PHE A C 1
ATOM 855 O O . PHE A 1 104 ? -8.424 16.992 -4.748 1.00 83.25 104 PHE A O 1
ATOM 862 N N . HIS A 1 105 ? -7.601 15.217 -3.647 1.00 78.75 105 HIS A N 1
ATOM 863 C CA . HIS A 1 105 ? -8.734 14.326 -3.887 1.00 78.75 105 HIS A CA 1
ATOM 864 C C . HIS A 1 105 ? -9.452 13.987 -2.568 1.00 78.75 105 HIS A C 1
ATOM 866 O O . HIS A 1 105 ? -8.835 13.983 -1.490 1.00 78.75 105 HIS A O 1
ATOM 872 N N . PRO A 1 106 ? -10.769 13.712 -2.606 1.00 78.81 106 PRO A N 1
ATOM 873 C CA . PRO A 1 106 ? -11.463 13.097 -1.482 1.00 78.81 106 PRO A CA 1
ATOM 874 C C . PRO A 1 106 ? -10.818 11.756 -1.120 1.00 78.81 106 PRO A C 1
ATOM 876 O O . PRO A 1 106 ? -10.352 11.026 -1.988 1.00 78.81 106 PRO A O 1
ATOM 879 N N . ALA A 1 107 ? -10.796 11.427 0.170 1.00 83.75 107 ALA A N 1
ATOM 880 C CA . ALA A 1 107 ? -10.298 10.131 0.612 1.00 83.75 107 ALA A CA 1
ATOM 881 C C . ALA A 1 107 ? -11.292 9.016 0.255 1.00 83.75 107 ALA A C 1
ATOM 883 O O . ALA A 1 107 ? -12.485 9.151 0.546 1.00 83.75 107 ALA A O 1
ATOM 884 N N . VAL A 1 108 ? -10.781 7.911 -0.286 1.00 89.88 108 VAL A N 1
ATOM 885 C CA . VAL A 1 108 ? -11.516 6.651 -0.452 1.00 89.88 108 VAL A CA 1
ATOM 886 C C . VAL A 1 108 ? -11.501 5.927 0.893 1.00 89.88 108 VAL A C 1
ATOM 888 O O . VAL A 1 108 ? -10.451 5.836 1.537 1.00 89.88 108 VAL A O 1
ATOM 891 N N . LYS A 1 109 ? -12.666 5.484 1.377 1.00 90.94 109 LYS A N 1
ATOM 892 C CA . LYS A 1 109 ? -12.838 4.979 2.747 1.00 90.94 109 LYS A CA 1
ATOM 893 C C . LYS A 1 109 ? -13.758 3.776 2.789 1.00 90.94 109 LYS A C 1
ATOM 895 O O . LYS A 1 109 ? -14.917 3.887 2.407 1.00 90.94 109 LYS A O 1
ATOM 900 N N . ILE A 1 110 ? -13.286 2.683 3.380 1.00 89.31 110 ILE A N 1
ATOM 901 C CA . ILE A 1 110 ? -14.064 1.451 3.521 1.00 89.31 110 ILE A CA 1
ATOM 902 C C . ILE A 1 110 ? -13.918 0.897 4.926 1.00 89.31 110 ILE A C 1
ATOM 904 O O . ILE A 1 110 ? -12.829 0.875 5.489 1.00 89.31 110 ILE A O 1
ATOM 908 N N . SER A 1 111 ? -15.028 0.440 5.502 1.00 86.06 111 SER A N 1
ATOM 909 C CA . SER A 1 111 ? -15.016 -0.276 6.772 1.00 86.06 111 SER A CA 1
ATOM 910 C C . SER A 1 111 ? -15.140 -1.777 6.534 1.00 86.06 111 SER A C 1
ATOM 912 O O . SER A 1 111 ? -16.086 -2.216 5.881 1.00 86.06 111 SER A O 1
ATOM 914 N N . ILE A 1 112 ? -14.202 -2.534 7.096 1.00 87.62 112 ILE A N 1
ATOM 915 C CA . ILE A 1 112 ? -14.136 -3.998 7.060 1.00 87.62 112 ILE A CA 1
ATOM 916 C C . ILE A 1 112 ? -14.237 -4.581 8.468 1.00 87.62 112 ILE A C 1
ATOM 918 O O . ILE A 1 112 ? -13.942 -3.888 9.438 1.00 87.62 112 ILE A O 1
ATOM 922 N N . LYS A 1 113 ? -14.663 -5.831 8.617 1.00 82.12 113 LYS A N 1
ATOM 923 C CA . LYS A 1 113 ? -14.560 -6.583 9.875 1.00 82.12 113 LYS A CA 1
ATOM 924 C C . LYS A 1 113 ? -13.120 -7.077 10.058 1.00 82.12 113 LYS A C 1
ATOM 926 O O . LYS A 1 113 ? -12.575 -7.711 9.162 1.00 82.12 113 LYS A O 1
ATOM 931 N N . GLY A 1 114 ? -12.541 -6.790 11.220 1.00 66.19 114 GLY A N 1
ATOM 932 C CA . GLY A 1 114 ? -11.247 -7.279 11.700 1.00 66.19 114 GLY A CA 1
ATOM 933 C C . GLY A 1 114 ? -11.358 -8.387 12.738 1.00 66.19 114 GLY A C 1
ATOM 934 O O . GLY A 1 114 ? -12.486 -8.725 13.177 1.00 66.19 114 GLY A O 1
#

Mean predicted aligned error: 3.84 Å

Sequence (114 aa):
MENININSYIKIGDEFIDIFQYEGGIDDIDYIDGALELTINGESLIDKSMWDNIDSLWNYFSHGLLSVYENKEFKCHFPDQPIEVKFIPLKENRKILVSVRLPFHPAVKISIKG

Secondary structure (DSSP, 8-state):
---EEEEEEEEETTEEEEGGG--S--S-SS--EEEEEEEETTEEEE-GGG-EEHHHHHHHHHHHHHHHHTT--EEEE-SSS--EEEEEEETTTTEEEEEEE-TTSPPEEEEEE-

Nearest PDB structures (foldseek):
  5u38-assembly1_A-2  TM=5.065E-01  e=1.065E+00  Platypodium elegans
  2gn3-assembly1_B  TM=4.133E-01  e=6.618E-01  Pterocarpus angolensis
  2gn7-assembly1_A  TM=3.504E-01  e=2.230E+00  Pterocarpus angolensis
  6xt6-assembly1_A  TM=3.012E-01  e=1.461E+00  Canavalia ensiformis
  8dlc-assembly1_A-2  TM=3.907E-01  e=5.768E+00  Vitis vinifera

Foldseek 3Di:
DKDKDKFKFFDDPNDTHTPVRDPDDDPDPVATWIFIWIDINNRTQGDGVPIARRVVVV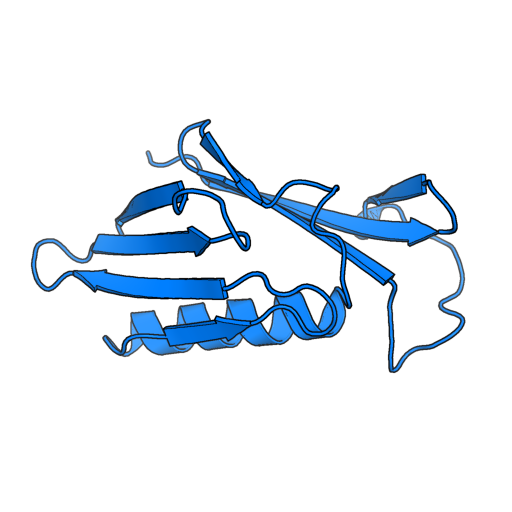VQVVVQVVQVVVQHKGWDAGPPFRKIWIWHQDPPQQKIKTWIDHPPDDIDIDIDHD